Protein AF-A0A3A8R1U9-F1 (afdb_monomer)

Foldseek 3Di:
DDDPNADFDFDKDKDQDQADDPPPDGGPGGDDIDIDGDDGAGFDLVQLVVLLVVLVVCLVPNDKDKGWRHDPPDQKTWMWIWADDPVDPDDPQWIKIWIWIDHPVDTDIDIDGDGNVVSVVVSVVSVVVSVVVPD

Organism: NCBI:txid2316722

Solvent-accessible surface area (backbone atoms only — not comparable to full-atom values): 8101 Å² total; per-residue (Å²): 99,71,60,93,86,40,75,37,55,76,57,68,50,74,49,80,54,77,59,65,60,96,81,78,59,87,59,90,55,69,54,82,69,54,73,51,71,55,75,78,51,67,42,49,67,68,44,54,52,48,48,42,53,49,45,57,46,30,77,79,52,82,58,71,48,74,44,69,39,50,51,92,90,64,78,46,53,34,36,41,34,41,30,81,43,91,93,50,95,43,49,103,69,22,36,31,40,35,41,41,38,38,41,92,86,50,74,48,76,50,76,42,78,38,49,64,65,58,54,49,53,47,35,57,50,48,54,54,51,62,64,63,70,77,117

pLDDT: mean 74.72, std 16.38, range [41.78, 95.56]

Structure (mmCIF, 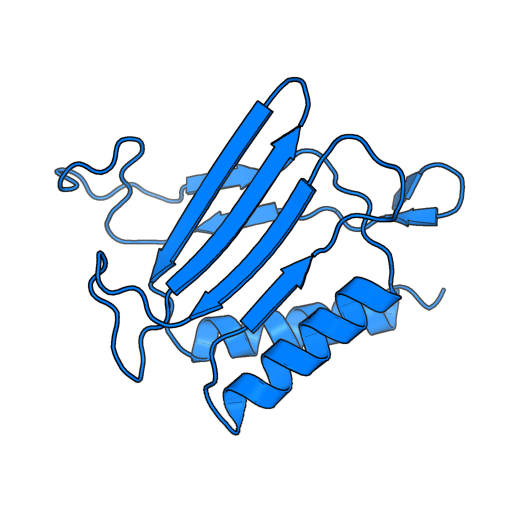N/CA/C/O backbone):
data_AF-A0A3A8R1U9-F1
#
_entry.id   AF-A0A3A8R1U9-F1
#
loop_
_atom_site.group_PDB
_atom_site.id
_atom_site.type_symbol
_atom_site.label_atom_id
_atom_site.label_alt_id
_atom_site.label_comp_id
_atom_site.label_asym_id
_atom_site.label_entity_id
_atom_site.label_seq_id
_atom_site.pdbx_PDB_ins_code
_atom_site.Cartn_x
_atom_site.Cartn_y
_atom_site.Cartn_z
_atom_site.occupancy
_atom_site.B_iso_or_equiv
_atom_site.auth_seq_id
_atom_site.auth_comp_id
_atom_site.auth_asym_id
_atom_site.auth_atom_id
_atom_site.pdbx_PDB_model_num
ATOM 1 N N . MET A 1 1 ? -7.464 9.552 16.060 1.00 46.81 1 MET A N 1
ATOM 2 C CA . MET A 1 1 ? -8.925 9.339 16.204 1.00 46.81 1 MET A CA 1
ATOM 3 C C . MET A 1 1 ? -9.130 7.995 16.899 1.00 46.81 1 MET A C 1
ATOM 5 O O . MET A 1 1 ? -8.266 7.147 16.729 1.00 46.81 1 MET A O 1
ATOM 9 N N . ARG A 1 2 ? -10.178 7.800 17.713 1.00 44.44 2 ARG A N 1
ATOM 10 C CA . ARG A 1 2 ? -10.433 6.517 18.399 1.00 44.44 2 ARG A CA 1
ATOM 11 C C . ARG A 1 2 ? -11.806 5.966 18.012 1.00 44.44 2 ARG A C 1
ATOM 13 O O . ARG A 1 2 ? -12.779 6.717 18.055 1.00 44.44 2 ARG A O 1
ATOM 20 N N . ILE A 1 3 ? -11.888 4.683 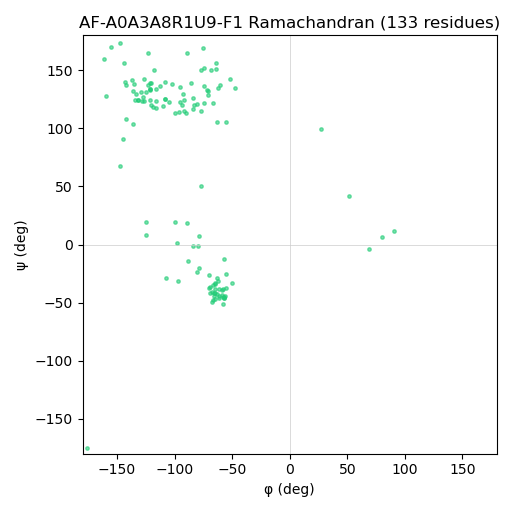17.667 1.00 50.94 3 ILE A N 1
ATOM 21 C CA . ILE A 1 3 ? -13.142 3.928 17.518 1.00 50.94 3 ILE A CA 1
ATOM 22 C C . ILE A 1 3 ? -13.049 2.763 18.498 1.00 50.94 3 ILE A C 1
ATOM 24 O O . ILE A 1 3 ? -12.089 2.010 18.449 1.00 50.94 3 ILE A O 1
ATOM 28 N N . ARG A 1 4 ? -14.028 2.628 19.407 1.00 51.62 4 ARG A N 1
ATOM 29 C CA . ARG A 1 4 ? -14.044 1.563 20.435 1.00 51.62 4 ARG A CA 1
ATOM 30 C C . ARG A 1 4 ? -12.737 1.473 21.245 1.00 51.62 4 ARG A C 1
ATOM 32 O O . ARG A 1 4 ? -12.251 0.389 21.512 1.00 51.62 4 ARG A O 1
ATOM 39 N N . GLU A 1 5 ? -12.186 2.628 21.621 1.00 53.47 5 GLU A N 1
ATOM 40 C CA . GLU A 1 5 ? -10.922 2.764 22.375 1.00 53.47 5 GLU A CA 1
ATOM 41 C C . GLU A 1 5 ? -9.640 2.381 21.614 1.00 53.47 5 GLU A C 1
ATOM 43 O O . GLU A 1 5 ? -8.547 2.660 22.105 1.00 53.47 5 GLU A O 1
ATOM 48 N N . GLU A 1 6 ? -9.740 1.885 20.381 1.00 47.56 6 GLU A N 1
ATOM 49 C CA . GLU A 1 6 ? -8.582 1.563 19.549 1.00 47.56 6 GLU A CA 1
ATOM 50 C C . GLU A 1 6 ? -8.086 2.800 18.779 1.00 47.56 6 GLU A C 1
ATOM 52 O O . GLU A 1 6 ? -8.898 3.598 18.286 1.00 47.56 6 GLU A O 1
ATOM 57 N N . PRO A 1 7 ? -6.761 3.016 18.676 1.00 52.44 7 PRO A N 1
ATOM 58 C CA . PRO A 1 7 ? -6.209 4.070 17.838 1.00 52.44 7 PRO A CA 1
ATOM 59 C C . PRO A 1 7 ? -6.492 3.754 16.365 1.00 52.44 7 PRO A C 1
ATOM 61 O O . PRO A 1 7 ? -6.077 2.723 15.849 1.00 52.44 7 PRO A O 1
ATOM 64 N N . CYS A 1 8 ? -7.189 4.656 15.677 1.00 52.69 8 CYS A N 1
ATOM 65 C CA . CYS A 1 8 ? -7.519 4.496 14.263 1.00 52.69 8 CYS A CA 1
ATOM 66 C C . CYS A 1 8 ? -6.713 5.469 13.405 1.00 52.69 8 CYS A C 1
ATOM 68 O O . CYS A 1 8 ? -6.586 6.656 13.742 1.00 52.69 8 CYS A O 1
ATOM 70 N N . LEU A 1 9 ? -6.249 4.971 12.260 1.00 55.06 9 LEU A N 1
ATOM 71 C CA . LEU A 1 9 ? -5.652 5.761 11.192 1.00 55.06 9 LEU A CA 1
ATOM 72 C C . LEU A 1 9 ? -6.677 5.936 10.067 1.00 55.06 9 LEU A C 1
ATOM 74 O O . LEU A 1 9 ? -7.407 5.012 9.729 1.00 55.06 9 LEU A O 1
ATOM 78 N N . VAL A 1 10 ? -6.759 7.141 9.505 1.00 58.50 10 VAL A N 1
ATOM 79 C CA . VAL A 1 10 ? -7.550 7.389 8.295 1.00 58.50 10 VAL A CA 1
ATOM 80 C C . VAL A 1 10 ? -6.610 7.243 7.112 1.00 58.50 10 VAL A C 1
ATOM 82 O O . VAL A 1 10 ? -5.624 7.974 7.033 1.00 58.50 10 VAL A O 1
ATOM 85 N N . LEU A 1 11 ? -6.912 6.312 6.208 1.00 60.38 11 LEU A N 1
ATOM 86 C CA . LEU A 1 11 ? -6.171 6.171 4.964 1.00 60.38 11 LEU A CA 1
ATOM 87 C C . LEU A 1 11 ? -6.820 7.041 3.888 1.00 60.38 11 LEU A C 1
ATOM 89 O O . LEU A 1 11 ? -7.950 6.804 3.462 1.00 60.38 11 LEU A O 1
ATOM 93 N N . GLU A 1 12 ? -6.094 8.065 3.463 1.00 60.94 12 GLU A N 1
ATOM 94 C CA . GLU A 1 12 ? -6.468 8.897 2.330 1.00 60.94 12 GLU A CA 1
ATOM 95 C C . GLU A 1 12 ? -5.492 8.615 1.193 1.00 60.94 12 GLU A C 1
ATOM 97 O O . GLU A 1 12 ? -4.286 8.809 1.353 1.00 60.94 12 GLU A O 1
ATOM 102 N N . LEU A 1 13 ? -6.006 8.141 0.056 1.00 58.19 13 LEU A N 1
ATOM 103 C CA . LEU A 1 13 ? -5.182 7.896 -1.114 1.00 58.19 13 LEU A CA 1
ATOM 104 C C . LEU A 1 13 ? -5.341 9.064 -2.087 1.00 5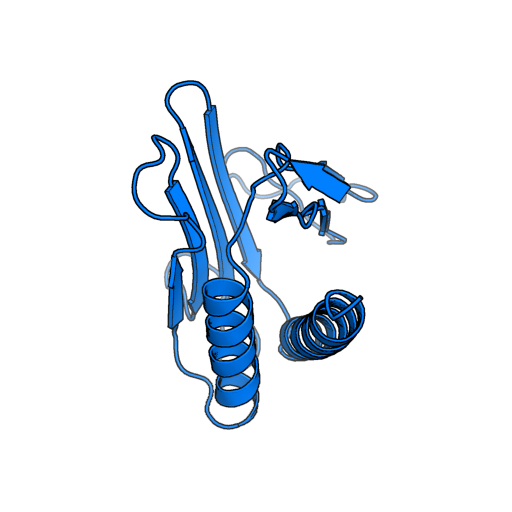8.19 13 LEU A C 1
ATOM 106 O O . LEU A 1 13 ? -6.408 9.294 -2.660 1.00 58.19 13 LEU A O 1
ATOM 110 N N . ARG A 1 14 ? -4.260 9.819 -2.269 1.00 56.62 14 ARG A N 1
ATOM 111 C CA . ARG A 1 14 ? -4.189 10.894 -3.259 1.00 56.62 14 ARG A CA 1
ATOM 112 C C . ARG A 1 14 ? -3.278 10.437 -4.379 1.00 56.62 14 ARG A C 1
ATOM 114 O O . ARG A 1 14 ? -2.144 10.051 -4.114 1.00 56.62 14 ARG A O 1
ATOM 121 N N . SER A 1 15 ? -3.778 10.470 -5.607 1.00 52.16 15 SER A N 1
ATOM 122 C CA . SER A 1 15 ? -2.963 10.185 -6.778 1.00 52.16 15 SER A CA 1
ATOM 123 C C . SER A 1 15 ? -2.801 11.439 -7.617 1.00 52.16 15 SER A C 1
ATOM 125 O O . SER A 1 15 ? -3.757 12.181 -7.850 1.00 52.16 15 SER A O 1
ATOM 127 N N . LYS A 1 16 ? -1.569 11.648 -8.074 1.00 51.47 16 LYS A N 1
ATOM 128 C CA . LYS A 1 16 ? -1.217 12.635 -9.083 1.00 51.47 16 LYS A CA 1
ATOM 129 C C . LYS A 1 16 ? -0.599 11.875 -10.244 1.00 51.47 16 LYS A C 1
ATOM 131 O O . LYS A 1 16 ? 0.401 11.185 -10.059 1.00 51.47 16 LYS A O 1
ATOM 136 N N . GLY A 1 17 ? -1.201 11.976 -11.418 1.00 50.50 17 GLY A N 1
ATOM 137 C CA . GLY A 1 17 ? -0.722 11.264 -12.591 1.00 50.50 17 GLY A CA 1
ATOM 138 C C . GLY A 1 17 ? -1.268 11.860 -13.871 1.00 50.50 17 GLY A C 1
ATOM 139 O O . GLY A 1 17 ? -2.294 12.532 -13.873 1.00 50.50 17 GLY A O 1
ATOM 140 N N . ASP A 1 18 ? -0.577 11.571 -14.965 1.00 47.06 18 ASP A N 1
ATOM 141 C CA . ASP A 1 18 ? -0.882 12.137 -16.281 1.00 47.06 18 ASP A CA 1
ATOM 142 C C . ASP A 1 18 ? -2.065 11.420 -16.964 1.00 47.06 18 ASP A C 1
ATOM 144 O O . ASP A 1 18 ? -2.441 11.742 -18.086 1.00 47.06 18 ASP A O 1
ATOM 148 N N . ALA A 1 19 ? -2.619 10.396 -16.309 1.00 52.28 19 ALA A N 1
ATOM 149 C CA . ALA A 1 19 ? -3.616 9.492 -16.855 1.00 52.28 19 ALA A CA 1
ATOM 150 C C . ALA A 1 19 ? -4.384 8.783 -15.728 1.00 52.28 19 ALA A C 1
ATOM 152 O O . ALA A 1 19 ? -3.780 8.140 -14.868 1.00 52.28 19 ALA A O 1
ATOM 153 N N . PHE A 1 20 ? -5.716 8.842 -15.770 1.00 55.78 20 PHE A N 1
ATOM 154 C CA . PHE A 1 20 ? -6.608 8.097 -14.880 1.00 55.78 20 PHE A CA 1
ATOM 155 C C . PHE A 1 20 ? -7.658 7.369 -15.720 1.00 55.78 20 PHE A C 1
ATOM 157 O O . PHE A 1 20 ? -8.271 7.972 -16.598 1.00 55.78 20 PHE A O 1
ATOM 164 N N . ASN A 1 21 ? -7.875 6.078 -15.465 1.00 56.84 21 ASN A N 1
ATOM 165 C CA . ASN A 1 21 ? -8.949 5.334 -16.110 1.00 56.84 21 ASN A CA 1
ATOM 166 C C . ASN A 1 21 ? -9.747 4.539 -15.077 1.00 56.84 21 ASN A C 1
ATOM 168 O O . ASN A 1 21 ? -9.188 3.741 -14.328 1.00 56.84 21 ASN A O 1
ATOM 172 N N . ARG A 1 22 ? -11.061 4.767 -15.052 1.00 57.06 22 ARG A N 1
ATOM 173 C CA . ARG A 1 22 ? -11.991 4.119 -14.123 1.00 57.06 22 ARG A CA 1
ATOM 174 C C . ARG A 1 22 ? -12.400 2.705 -14.561 1.00 57.06 22 ARG A C 1
ATOM 176 O O . ARG A 1 22 ? -12.747 1.900 -13.704 1.00 57.06 22 ARG A O 1
ATOM 183 N N . ASP A 1 23 ? -12.308 2.411 -15.860 1.00 59.22 23 ASP A N 1
ATOM 184 C CA . ASP A 1 23 ? -12.890 1.231 -16.514 1.00 59.22 23 ASP A CA 1
ATOM 185 C C . ASP A 1 23 ? -11.855 0.387 -17.304 1.00 59.22 23 ASP A C 1
ATOM 187 O O . ASP A 1 23 ? -12.223 -0.540 -18.023 1.00 59.22 23 ASP A O 1
ATOM 191 N N . GLY A 1 24 ? -10.553 0.686 -17.192 1.00 48.88 24 GLY A N 1
ATOM 192 C CA . GLY A 1 24 ? -9.462 -0.069 -17.832 1.00 48.88 24 GLY A CA 1
ATOM 193 C C . GLY A 1 24 ? -9.211 0.227 -19.321 1.00 48.88 24 GLY A C 1
ATOM 194 O O . GLY A 1 24 ? -8.391 -0.444 -19.947 1.00 48.88 24 GLY A O 1
ATOM 195 N N . SER A 1 25 ? -9.883 1.217 -19.911 1.00 46.41 25 SER A N 1
ATOM 196 C CA . SER A 1 25 ? -9.619 1.684 -21.282 1.00 46.41 25 SER A CA 1
ATOM 197 C C . SER A 1 25 ? -8.328 2.536 -21.378 1.00 46.41 25 SER A C 1
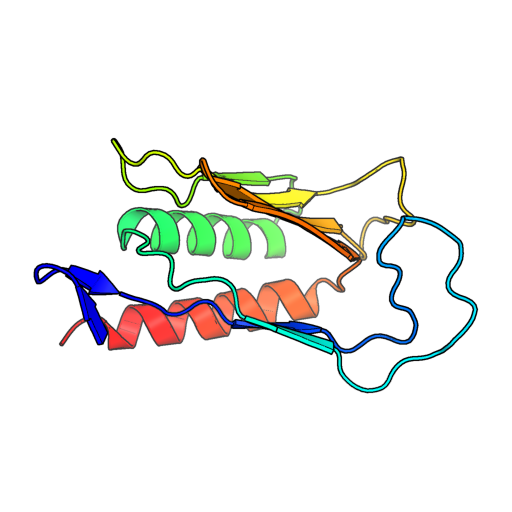ATOM 199 O O . SER A 1 25 ? -7.728 2.907 -20.365 1.00 46.41 25 SER A O 1
ATOM 201 N N . PRO A 1 26 ? -7.825 2.856 -22.584 1.00 49.66 26 PRO A N 1
ATOM 202 C CA . PRO A 1 26 ? -6.768 3.853 -22.731 1.00 49.66 26 PRO A CA 1
ATOM 203 C C . PRO A 1 26 ? -7.272 5.226 -22.243 1.00 49.66 26 PRO A C 1
ATOM 205 O O . PRO A 1 26 ? -8.404 5.588 -22.556 1.00 49.66 26 PRO A O 1
ATOM 208 N N . PRO A 1 27 ? -6.489 5.974 -21.451 1.00 53.34 27 PRO A N 1
ATOM 209 C CA . PRO A 1 27 ? -6.879 7.302 -20.992 1.00 53.34 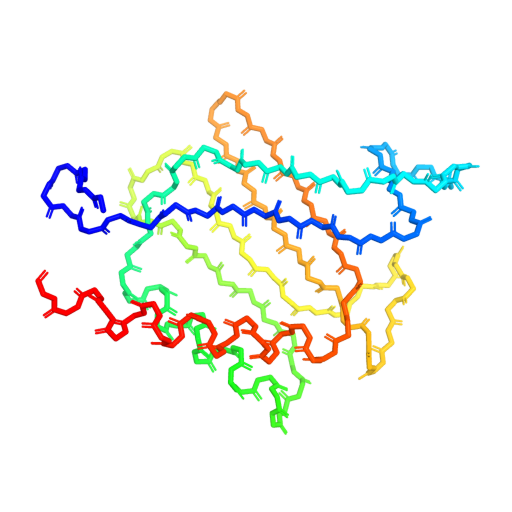27 PRO A CA 1
ATOM 210 C C . PRO A 1 27 ? -6.755 8.308 -22.146 1.00 53.34 27 PRO A C 1
ATOM 212 O O . PRO A 1 27 ? -5.671 8.468 -22.704 1.00 53.34 27 PRO A O 1
ATOM 215 N N . ASP A 1 28 ? -7.860 8.976 -22.487 1.00 51.16 28 ASP A N 1
ATOM 216 C CA . ASP A 1 28 ? -7.909 10.014 -23.532 1.00 51.16 28 ASP A CA 1
ATOM 217 C C . ASP A 1 28 ? -7.591 11.425 -22.993 1.00 51.16 28 ASP A C 1
ATOM 219 O O . ASP A 1 28 ? -7.314 12.332 -23.777 1.00 51.16 28 ASP A O 1
ATOM 223 N N . GLU A 1 29 ? -7.604 11.632 -21.668 1.00 47.16 29 GLU A N 1
ATOM 224 C CA . GLU A 1 29 ? -7.480 12.964 -21.064 1.00 47.16 29 GLU A CA 1
ATOM 225 C C . GLU A 1 29 ? -6.634 12.957 -19.779 1.00 47.16 29 GLU A C 1
ATOM 227 O O . GLU A 1 29 ? -6.748 12.071 -18.927 1.00 47.16 29 GLU A O 1
ATOM 232 N N . VAL A 1 30 ? -5.769 13.968 -19.654 1.00 50.69 30 VAL A N 1
ATOM 233 C CA . VAL A 1 30 ? -4.959 14.239 -18.459 1.00 50.69 30 VAL A CA 1
ATOM 234 C C . VAL A 1 30 ? -5.874 14.894 -17.423 1.00 50.69 30 VAL A C 1
ATOM 236 O O . VAL A 1 30 ? -6.362 15.998 -17.655 1.00 50.69 30 VAL A O 1
ATOM 239 N N . MET A 1 31 ? -6.127 14.235 -16.292 1.00 51.50 31 MET A N 1
ATOM 240 C CA . MET A 1 31 ? -6.945 14.804 -15.213 1.00 51.50 31 MET A CA 1
ATOM 241 C C . MET A 1 31 ? -6.081 15.481 -14.141 1.00 51.50 31 MET A C 1
ATOM 243 O O . MET A 1 31 ? -5.091 14.910 -13.690 1.00 51.50 31 MET A O 1
ATOM 247 N N . GLU A 1 32 ? -6.490 16.676 -13.695 1.00 48.78 32 GLU A N 1
ATOM 248 C CA . GLU A 1 32 ? -5.946 17.317 -12.491 1.00 48.78 32 GLU A CA 1
ATOM 249 C C . GLU A 1 32 ? -6.425 16.568 -11.232 1.00 48.78 32 GLU A C 1
ATOM 251 O O . GLU A 1 32 ? -7.615 16.299 -11.082 1.00 48.78 32 GLU A O 1
ATOM 256 N N . ASP A 1 33 ? -5.467 16.211 -10.370 1.00 53.06 33 ASP A N 1
ATOM 257 C CA . ASP A 1 33 ? -5.568 15.660 -9.009 1.00 53.06 33 ASP A CA 1
ATOM 258 C C . ASP A 1 33 ? -6.841 14.848 -8.667 1.00 53.06 33 ASP A C 1
ATOM 260 O O . ASP A 1 33 ? -7.872 15.388 -8.263 1.00 53.06 33 ASP A O 1
ATOM 264 N N . TYR A 1 34 ? -6.743 13.510 -8.706 1.00 54.22 34 TYR A N 1
ATOM 265 C CA . TYR A 1 34 ? -7.801 12.626 -8.204 1.00 54.22 34 TYR A CA 1
ATOM 266 C C . TYR A 1 34 ? -7.498 12.177 -6.767 1.00 54.22 34 TYR A C 1
ATOM 268 O O . TYR A 1 34 ? -6.546 11.436 -6.499 1.00 54.22 34 TYR A O 1
ATOM 276 N N . ALA A 1 35 ? -8.340 12.607 -5.827 1.00 56.88 35 ALA A N 1
ATOM 277 C CA . ALA A 1 35 ? -8.307 12.150 -4.442 1.00 56.88 35 ALA A CA 1
ATOM 278 C C . ALA A 1 35 ? -9.465 11.182 -4.191 1.00 56.88 35 ALA A C 1
ATOM 280 O O . ALA A 1 35 ? -10.633 11.535 -4.360 1.00 56.88 35 ALA A O 1
ATOM 281 N N . PHE A 1 36 ? -9.143 9.968 -3.750 1.00 57.88 36 PHE A N 1
ATOM 282 C CA . PHE A 1 36 ? -10.139 9.034 -3.252 1.00 57.88 36 PHE A CA 1
ATOM 283 C C . PHE A 1 36 ? -9.870 8.750 -1.781 1.00 57.88 36 PHE A C 1
ATOM 285 O O . PHE A 1 36 ? -8.836 8.209 -1.384 1.00 57.88 36 PHE A O 1
ATOM 292 N N . GLN A 1 37 ? -10.839 9.122 -0.957 1.00 57.06 37 GLN A N 1
ATOM 293 C CA . GLN A 1 37 ? -10.814 8.811 0.455 1.00 57.06 37 GLN A CA 1
ATOM 294 C C . GLN A 1 37 ? -11.538 7.485 0.666 1.00 57.06 37 GLN A C 1
ATOM 296 O O . GLN A 1 37 ? -12.744 7.381 0.431 1.00 57.06 37 GLN A O 1
ATOM 301 N N . LEU A 1 38 ? -10.804 6.467 1.116 1.00 56.91 38 LEU A N 1
ATOM 302 C CA . LEU A 1 38 ? -11.442 5.251 1.598 1.00 56.91 38 LEU A CA 1
ATOM 303 C C . LEU A 1 38 ? -12.276 5.566 2.843 1.00 56.91 38 LEU A C 1
ATOM 305 O O . LEU A 1 38 ? -11.957 6.469 3.623 1.00 56.91 38 LEU A O 1
ATOM 309 N N . PHE A 1 39 ? -13.344 4.791 3.047 1.00 57.00 39 PHE A N 1
ATOM 310 C CA . PHE A 1 39 ? -14.021 4.757 4.343 1.00 57.00 39 PHE A CA 1
ATOM 311 C C . PHE A 1 39 ? -12.977 4.494 5.430 1.00 57.00 39 PHE A C 1
ATOM 313 O O . PHE A 1 39 ? -12.039 3.741 5.199 1.00 57.00 39 PHE A O 1
ATOM 320 N N . GLN A 1 40 ? -13.115 5.129 6.596 1.00 61.41 40 GLN A N 1
ATOM 321 C CA . GLN A 1 40 ? -12.154 4.979 7.690 1.00 61.41 40 GLN A CA 1
ATOM 322 C C . GLN A 1 40 ? -11.997 3.493 8.046 1.00 61.41 40 GLN A C 1
ATOM 324 O O . GLN A 1 40 ? -12.902 2.901 8.636 1.00 61.41 40 GLN A O 1
ATOM 329 N N . VAL A 1 41 ? -10.869 2.897 7.652 1.00 65.25 41 VAL A N 1
ATOM 330 C CA . VAL A 1 41 ? -10.537 1.506 7.963 1.00 65.25 41 VAL A CA 1
ATOM 331 C C . VAL A 1 41 ? -9.741 1.500 9.258 1.00 65.25 41 VAL A C 1
ATOM 333 O O . VAL A 1 41 ? -8.733 2.193 9.380 1.00 65.25 41 VAL A O 1
ATOM 336 N N . VAL A 1 42 ? -10.211 0.739 10.242 1.00 69.94 42 VAL A N 1
ATOM 337 C CA . VAL A 1 42 ? -9.434 0.479 11.454 1.00 69.94 42 VAL A CA 1
ATOM 338 C C . VAL A 1 42 ? -8.442 -0.622 11.119 1.00 69.94 42 VAL A C 1
ATOM 340 O O . VAL A 1 42 ? -8.850 -1.705 10.715 1.00 69.94 42 VAL A O 1
ATOM 343 N N . VAL A 1 43 ? -7.156 -0.326 11.267 1.00 76.25 43 VAL A N 1
ATOM 344 C CA . VAL A 1 43 ? -6.059 -1.265 11.026 1.00 76.25 43 VAL A CA 1
ATOM 345 C C . VAL A 1 43 ? -5.272 -1.393 12.320 1.00 76.25 43 VAL A C 1
ATOM 347 O O . VAL A 1 43 ? -4.979 -0.380 12.964 1.00 76.25 43 VAL A O 1
ATOM 350 N N . SER A 1 44 ? -4.949 -2.623 12.719 1.00 79.12 44 SER A N 1
ATOM 351 C CA . SER A 1 44 ? -4.158 -2.837 13.928 1.00 79.12 44 SER A CA 1
ATOM 352 C C . SER A 1 44 ? -2.727 -2.340 13.727 1.00 79.12 44 SER A C 1
ATOM 354 O O . SER A 1 44 ? -2.179 -2.353 12.622 1.00 79.12 44 SER A O 1
ATOM 356 N N . ARG A 1 45 ? -2.098 -1.904 14.821 1.00 83.25 45 ARG A N 1
ATOM 357 C CA . ARG A 1 45 ? -0.706 -1.450 14.793 1.00 83.25 45 ARG A CA 1
ATOM 358 C C . ARG A 1 45 ? 0.228 -2.523 14.232 1.00 83.25 45 ARG A C 1
ATOM 360 O O . ARG A 1 45 ? 1.041 -2.200 13.376 1.00 83.25 45 ARG A O 1
ATOM 367 N N . ASP A 1 46 ? 0.056 -3.772 14.655 1.00 85.12 46 ASP A N 1
ATOM 368 C CA . ASP A 1 46 ? 0.904 -4.891 14.232 1.00 85.12 46 ASP A CA 1
ATOM 369 C C . ASP A 1 46 ? 0.903 -5.069 12.707 1.00 85.12 46 ASP A C 1
ATOM 371 O O . ASP A 1 46 ? 1.954 -5.299 12.114 1.00 85.12 46 ASP A O 1
ATOM 375 N N . ARG A 1 47 ? -0.251 -4.876 12.049 1.00 86.94 47 ARG A N 1
ATOM 376 C CA . ARG A 1 47 ? -0.353 -4.917 10.580 1.00 86.94 47 ARG A CA 1
ATOM 377 C C . ARG A 1 47 ? 0.341 -3.739 9.907 1.00 86.94 47 ARG A C 1
ATOM 379 O O . ARG A 1 47 ? 0.952 -3.900 8.854 1.00 86.94 47 ARG A O 1
ATOM 386 N N . MET A 1 48 ? 0.284 -2.555 10.513 1.00 88.69 48 MET A N 1
ATOM 387 C CA . MET A 1 48 ? 1.013 -1.391 10.006 1.00 88.69 48 MET A CA 1
ATOM 388 C C . MET A 1 48 ? 2.532 -1.543 10.189 1.00 88.69 48 MET A C 1
ATOM 390 O O . MET A 1 48 ? 3.288 -1.142 9.306 1.00 88.69 48 MET A O 1
ATOM 394 N N . ASP A 1 49 ? 2.982 -2.137 11.298 1.00 90.31 49 ASP A N 1
ATOM 395 C CA . ASP A 1 49 ? 4.392 -2.471 11.539 1.00 90.31 49 ASP A CA 1
ATOM 396 C C . ASP A 1 49 ? 4.878 -3.548 10.545 1.00 90.31 49 ASP A C 1
ATOM 398 O O . ASP A 1 49 ? 5.962 -3.420 9.967 1.00 90.31 49 ASP A O 1
ATOM 402 N N . GLU A 1 50 ? 4.057 -4.568 10.267 1.00 92.00 50 GLU A N 1
ATOM 403 C CA . GLU A 1 50 ? 4.306 -5.579 9.229 1.00 92.00 50 GLU A CA 1
ATOM 404 C C . GLU A 1 50 ? 4.469 -4.930 7.847 1.00 92.00 50 GLU A C 1
ATOM 406 O O . GLU A 1 50 ? 5.486 -5.137 7.174 1.00 92.00 50 GLU A O 1
ATOM 411 N N . LEU A 1 51 ? 3.521 -4.076 7.453 1.00 92.69 51 LEU A N 1
ATOM 412 C CA . LEU A 1 51 ? 3.570 -3.323 6.202 1.00 92.69 51 LEU A CA 1
ATOM 413 C C . LEU A 1 51 ? 4.830 -2.456 6.094 1.00 92.69 51 LEU A C 1
ATOM 415 O O . LEU A 1 51 ? 5.504 -2.479 5.062 1.00 92.69 51 LEU A O 1
ATOM 419 N N . LEU A 1 52 ? 5.187 -1.727 7.155 1.00 94.00 52 LEU A N 1
ATOM 420 C CA . LEU A 1 52 ? 6.419 -0.940 7.190 1.00 94.00 52 LEU A CA 1
ATOM 421 C C . LEU A 1 52 ? 7.651 -1.834 6.986 1.00 94.00 52 LEU A C 1
ATOM 423 O O . LEU A 1 52 ? 8.541 -1.495 6.204 1.00 94.00 52 LEU A O 1
ATOM 427 N N . GLY A 1 53 ? 7.692 -2.995 7.640 1.00 95.19 53 GLY A N 1
ATOM 428 C CA . GLY A 1 53 ? 8.767 -3.971 7.480 1.00 95.19 53 GLY A CA 1
ATOM 429 C C . GLY A 1 53 ? 8.884 -4.510 6.051 1.00 95.19 53 GLY A C 1
ATOM 430 O O . GLY A 1 53 ? 9.996 -4.704 5.555 1.00 95.19 53 GLY A O 1
ATOM 431 N N . HIS A 1 54 ? 7.763 -4.736 5.365 1.00 95.56 54 HIS A N 1
ATOM 432 C CA . HIS A 1 54 ? 7.749 -5.107 3.948 1.00 95.56 54 HIS A CA 1
ATOM 433 C C . HIS A 1 54 ? 8.258 -3.975 3.053 1.00 95.56 54 HIS A C 1
ATOM 435 O O . HIS A 1 54 ? 9.170 -4.199 2.258 1.00 95.56 54 HIS A O 1
ATOM 441 N N . LEU A 1 55 ? 7.764 -2.750 3.249 1.00 94.06 55 LEU A N 1
ATOM 442 C CA . LEU A 1 55 ? 8.211 -1.580 2.494 1.00 94.06 55 LEU A CA 1
ATOM 443 C C . LEU A 1 55 ? 9.717 -1.346 2.646 1.00 94.06 55 LEU A C 1
ATOM 445 O O . LEU A 1 55 ? 10.403 -1.133 1.652 1.00 94.06 55 LEU A O 1
ATOM 449 N N . ARG A 1 56 ? 10.261 -1.436 3.867 1.00 95.12 56 ARG A N 1
ATOM 450 C CA . ARG A 1 56 ? 11.702 -1.266 4.122 1.00 95.12 56 ARG A CA 1
ATOM 451 C C . ARG A 1 56 ? 12.545 -2.363 3.477 1.00 95.12 56 ARG A C 1
ATOM 453 O O . ARG A 1 56 ? 13.583 -2.055 2.896 1.00 95.12 56 ARG A O 1
ATOM 460 N N . ARG A 1 57 ? 12.101 -3.623 3.539 1.00 94.19 57 ARG A N 1
ATOM 461 C CA . ARG A 1 57 ? 12.796 -4.736 2.871 1.00 94.19 57 ARG A CA 1
ATOM 462 C C . ARG A 1 57 ? 12.812 -4.555 1.359 1.00 94.19 57 ARG A C 1
ATOM 464 O O . ARG A 1 57 ? 13.878 -4.699 0.763 1.00 94.19 57 ARG A O 1
ATOM 471 N N . TRP A 1 58 ? 11.686 -4.140 0.780 1.00 93.12 58 TRP A N 1
ATOM 472 C CA . TRP A 1 58 ? 11.549 -3.909 -0.656 1.00 93.12 58 TRP A CA 1
ATOM 473 C C . TRP A 1 58 ? 12.594 -2.921 -1.196 1.00 93.12 58 TRP A C 1
ATOM 475 O O . TRP A 1 58 ? 13.158 -3.138 -2.262 1.00 93.12 58 TRP A O 1
ATOM 485 N N . GLN A 1 59 ? 12.932 -1.876 -0.432 1.00 89.94 59 GLN A N 1
ATOM 486 C CA . GLN A 1 59 ? 13.953 -0.890 -0.827 1.00 89.94 59 GLN A CA 1
ATOM 487 C C . GLN A 1 59 ? 15.359 -1.490 -0.966 1.00 89.94 59 GLN A C 1
ATOM 489 O O . GLN A 1 59 ? 16.181 -0.987 -1.729 1.00 89.94 59 GLN A O 1
ATOM 494 N N . THR A 1 60 ? 15.655 -2.553 -0.217 1.00 92.00 60 THR A N 1
ATOM 495 C CA . THR A 1 60 ? 16.962 -3.231 -0.250 1.00 92.00 60 THR A CA 1
ATOM 496 C C . THR A 1 60 ? 16.986 -4.455 -1.157 1.00 92.00 60 THR A C 1
ATOM 498 O O . THR A 1 60 ? 18.021 -4.777 -1.736 1.00 92.00 60 THR A O 1
ATOM 501 N N . ALA A 1 61 ? 15.849 -5.133 -1.268 1.00 91.00 61 ALA A N 1
ATOM 502 C CA . ALA A 1 61 ? 15.648 -6.349 -2.031 1.00 91.00 61 ALA A CA 1
ATOM 503 C C . ALA A 1 61 ? 14.222 -6.290 -2.599 1.00 91.00 61 ALA A C 1
ATOM 505 O O . ALA A 1 61 ? 13.280 -6.672 -1.902 1.00 91.00 61 ALA A O 1
ATOM 506 N N . PRO A 1 62 ? 14.050 -5.739 -3.815 1.00 88.31 62 PRO A N 1
ATOM 507 C CA . PRO A 1 62 ? 12.736 -5.605 -4.429 1.00 88.31 62 PRO A CA 1
ATOM 508 C C . PRO A 1 62 ? 12.115 -6.983 -4.671 1.00 88.31 62 PRO A C 1
ATOM 510 O O . PRO A 1 62 ? 12.530 -7.712 -5.571 1.00 88.31 62 PRO A O 1
ATOM 513 N N . GLU A 1 63 ? 11.133 -7.331 -3.846 1.00 90.06 63 GLU A N 1
ATOM 514 C CA . GLU A 1 63 ? 10.390 -8.588 -3.901 1.00 90.06 63 GLU A CA 1
ATOM 515 C C . GLU A 1 63 ? 8.903 -8.306 -3.741 1.00 90.06 63 GLU A C 1
ATOM 517 O O . GLU A 1 63 ? 8.501 -7.495 -2.905 1.00 90.06 63 GLU A O 1
ATOM 522 N N . ASP A 1 64 ? 8.087 -8.987 -4.535 1.00 93.06 64 ASP A N 1
ATOM 523 C CA . ASP A 1 64 ? 6.641 -8.832 -4.486 1.00 93.06 64 ASP A CA 1
ATOM 524 C C . ASP A 1 64 ? 6.105 -9.214 -3.097 1.00 93.06 64 ASP A C 1
ATOM 526 O O . ASP A 1 64 ? 6.514 -10.215 -2.501 1.00 93.06 64 ASP A O 1
ATOM 530 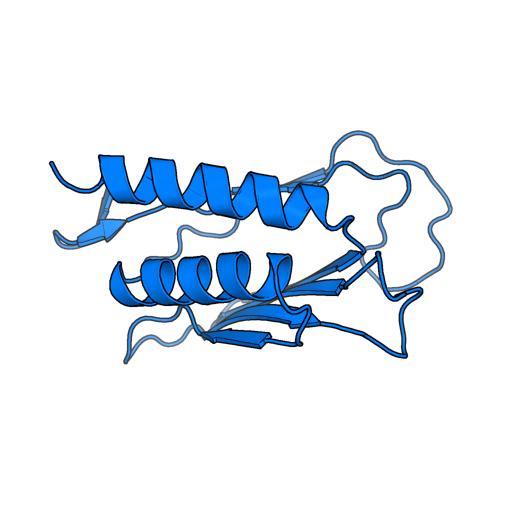N N . PHE A 1 65 ? 5.177 -8.418 -2.567 1.00 94.44 65 PHE A N 1
ATOM 531 C CA . PHE A 1 65 ? 4.546 -8.686 -1.280 1.00 94.44 65 PHE A CA 1
ATOM 532 C C . PHE A 1 65 ? 3.070 -8.293 -1.260 1.00 94.44 65 PHE A C 1
ATOM 534 O O . PHE A 1 65 ? 2.624 -7.414 -1.997 1.00 94.44 65 PHE A O 1
ATOM 541 N N . SER A 1 66 ? 2.332 -8.930 -0.353 1.00 94.25 66 SER A N 1
ATOM 542 C CA . SER A 1 66 ? 0.925 -8.667 -0.060 1.00 94.25 66 SER A CA 1
ATOM 543 C C . SER A 1 66 ? 0.743 -8.648 1.456 1.00 94.25 66 SER A C 1
ATOM 545 O O . SER A 1 66 ? 1.267 -9.525 2.145 1.00 94.25 66 SER A O 1
ATOM 547 N N . VAL A 1 67 ? 0.057 -7.631 1.978 1.00 91.69 67 VAL A N 1
ATOM 548 C CA . VAL A 1 67 ? -0.251 -7.487 3.406 1.00 91.69 67 VAL A CA 1
ATOM 549 C C . VAL A 1 67 ? -1.749 -7.294 3.567 1.00 91.69 67 VAL A C 1
ATOM 551 O O . VAL A 1 67 ? -2.330 -6.357 3.015 1.00 91.69 67 VAL A O 1
ATOM 554 N N . ASP A 1 68 ? -2.364 -8.174 4.352 1.00 88.88 68 ASP A N 1
ATOM 555 C CA . ASP A 1 68 ? -3.737 -8.005 4.808 1.00 88.88 68 ASP A CA 1
ATOM 556 C C . ASP A 1 68 ? -3.761 -7.090 6.036 1.00 88.88 68 ASP A C 1
ATOM 558 O O . ASP A 1 68 ? -3.133 -7.362 7.061 1.00 88.88 68 ASP A O 1
ATOM 562 N N . LEU A 1 69 ? -4.464 -5.974 5.905 1.00 83.31 69 LEU A N 1
ATOM 563 C CA . LEU A 1 69 ? -4.616 -4.943 6.919 1.00 83.31 69 LEU A CA 1
ATOM 564 C C . LEU A 1 69 ? -5.932 -5.081 7.696 1.00 83.31 69 LEU A C 1
ATOM 566 O O . LEU A 1 69 ? -6.211 -4.252 8.565 1.00 83.31 69 LEU A O 1
ATOM 570 N N . GLU A 1 70 ? -6.755 -6.092 7.412 1.00 78.12 70 GLU A N 1
ATOM 571 C CA . GLU A 1 70 ? -7.976 -6.327 8.176 1.00 78.12 70 GLU A CA 1
ATOM 572 C C . GLU A 1 70 ? -7.656 -6.845 9.600 1.00 78.12 70 GLU A C 1
ATOM 574 O O . GLU A 1 70 ? -6.865 -7.779 9.780 1.00 78.12 70 GLU A O 1
ATOM 579 N N . PRO A 1 71 ? -8.272 -6.272 10.652 1.00 64.50 71 PRO A N 1
ATOM 580 C CA . PRO A 1 71 ? -8.298 -6.901 11.967 1.00 64.50 71 PRO A CA 1
ATOM 581 C C . PRO A 1 71 ? -9.232 -8.122 11.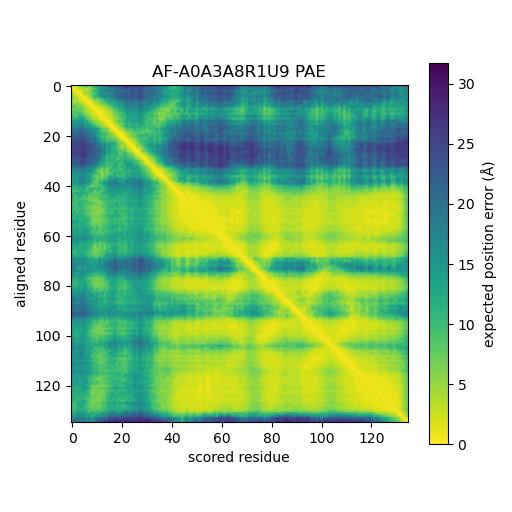955 1.00 64.50 71 PRO A C 1
ATOM 583 O O . PRO A 1 71 ? -10.368 -8.043 11.485 1.00 64.50 71 PRO A O 1
ATOM 586 N N . GLU A 1 72 ? -8.774 -9.250 12.508 1.00 64.31 72 GLU A N 1
ATOM 587 C CA . GLU A 1 72 ? -9.519 -10.517 12.504 1.00 64.31 72 GLU A CA 1
ATOM 588 C C . GLU A 1 72 ? -10.995 -10.352 12.935 1.00 64.31 72 GLU A C 1
ATOM 590 O O . GLU A 1 72 ? -11.317 -9.695 13.929 1.00 64.31 72 GLU A O 1
ATOM 595 N N . GLY A 1 73 ? -11.914 -10.975 12.186 1.00 63.38 73 GLY A N 1
ATOM 596 C CA . GLY A 1 73 ? -13.343 -11.032 12.523 1.00 63.38 73 GLY A CA 1
ATOM 597 C C . GLY A 1 73 ? -14.212 -9.900 11.965 1.00 63.38 73 GLY A C 1
ATOM 598 O O . GLY A 1 73 ? -15.368 -9.767 12.378 1.00 63.38 73 GLY A O 1
ATOM 599 N N . HIS A 1 74 ? -13.694 -9.087 11.044 1.00 66.50 74 HIS A N 1
ATOM 600 C CA . HIS A 1 74 ? -14.495 -8.118 10.299 1.00 66.50 74 HIS A CA 1
ATOM 601 C C . HIS A 1 74 ? -15.063 -8.748 9.009 1.00 66.50 74 HIS A C 1
ATOM 603 O O . HIS A 1 74 ? -14.743 -9.871 8.629 1.00 66.50 74 HIS A O 1
ATOM 609 N N . ALA A 1 75 ? -16.052 -8.078 8.410 1.00 68.06 75 ALA A N 1
ATOM 610 C CA . ALA A 1 75 ? -16.702 -8.524 7.173 1.00 68.06 75 ALA A CA 1
ATOM 611 C C . ALA A 1 75 ? -16.153 -7.779 5.944 1.00 68.06 75 ALA A C 1
ATOM 613 O O . ALA A 1 75 ? -16.862 -7.651 4.938 1.00 68.06 75 ALA A O 1
ATOM 614 N N . ALA A 1 76 ? -14.963 -7.181 6.061 1.00 71.50 76 ALA A N 1
ATOM 615 C CA . ALA A 1 76 ? -14.427 -6.284 5.055 1.00 71.50 76 ALA A CA 1
ATOM 616 C C . ALA A 1 76 ? -12.918 -6.472 4.886 1.00 71.50 76 ALA A C 1
ATOM 618 O O . ALA A 1 76 ? -12.140 -5.997 5.702 1.00 71.50 76 ALA A O 1
ATOM 619 N N . THR A 1 77 ? -12.514 -7.066 3.769 1.00 79.62 77 THR A N 1
ATOM 620 C CA . THR A 1 77 ? -11.108 -7.309 3.453 1.00 79.62 77 THR A CA 1
ATOM 621 C C . THR A 1 77 ? -10.420 -6.013 3.039 1.00 79.62 77 THR A C 1
ATOM 623 O O . THR A 1 77 ? -10.960 -5.263 2.213 1.00 79.62 77 THR A O 1
ATOM 626 N N . PHE A 1 78 ? -9.211 -5.773 3.542 1.00 86.12 78 PHE A N 1
ATOM 627 C CA . PHE A 1 78 ? -8.385 -4.644 3.125 1.00 86.12 78 PHE A CA 1
ATOM 628 C C . PHE A 1 78 ? -6.941 -5.093 2.911 1.00 86.12 78 PHE A C 1
ATOM 630 O O . PHE A 1 78 ? -6.205 -5.291 3.865 1.00 86.12 78 PHE A O 1
ATOM 637 N N . THR A 1 79 ? -6.529 -5.242 1.656 1.00 90.06 79 THR A N 1
ATOM 638 C CA . THR A 1 79 ? -5.226 -5.807 1.289 1.00 90.06 79 THR A CA 1
ATOM 639 C C . THR A 1 79 ? -4.421 -4.804 0.477 1.00 90.06 79 THR A C 1
ATOM 641 O O . THR A 1 79 ? -4.958 -4.126 -0.403 1.00 90.06 79 THR A O 1
ATOM 644 N N . MET A 1 80 ? -3.125 -4.721 0.760 1.00 91.06 80 MET A N 1
ATOM 645 C CA . MET A 1 80 ? -2.172 -3.922 -0.005 1.00 91.06 80 MET A CA 1
ATOM 646 C C . MET A 1 80 ? -1.135 -4.825 -0.650 1.00 91.06 80 MET A C 1
ATOM 648 O O . MET A 1 80 ? -0.553 -5.671 0.023 1.00 91.06 80 MET A O 1
ATOM 652 N N . GLU A 1 81 ? -0.861 -4.600 -1.928 1.00 94.44 81 GLU A N 1
ATOM 653 C CA . GLU A 1 81 ? 0.124 -5.354 -2.696 1.00 94.44 81 GLU A CA 1
ATOM 654 C C . GLU A 1 81 ? 1.122 -4.417 -3.358 1.00 94.44 81 GLU A C 1
ATOM 656 O O . GLU A 1 81 ? 0.763 -3.348 -3.854 1.00 94.44 81 GLU A O 1
ATOM 661 N N . VAL A 1 82 ? 2.379 -4.838 -3.398 1.00 93.25 82 VAL A N 1
ATOM 662 C CA . VAL A 1 82 ? 3.406 -4.235 -4.242 1.00 93.25 82 VAL A CA 1
ATOM 663 C C . VAL A 1 82 ? 4.050 -5.360 -5.020 1.00 93.25 82 VAL A C 1
ATOM 665 O O . VAL A 1 82 ? 4.568 -6.298 -4.422 1.00 93.25 82 VAL A O 1
ATOM 668 N N . GLY A 1 83 ? 4.040 -5.269 -6.344 1.00 90.94 83 GLY A N 1
ATOM 669 C CA . GLY A 1 83 ? 4.667 -6.291 -7.162 1.00 90.94 83 GLY A CA 1
ATOM 670 C C . GLY A 1 83 ? 4.654 -6.001 -8.648 1.00 90.94 83 GLY A C 1
ATOM 671 O O . GLY A 1 83 ? 4.258 -4.924 -9.101 1.00 90.94 83 GLY A O 1
ATOM 672 N N . MET A 1 84 ? 5.122 -6.972 -9.417 1.00 86.50 84 MET A N 1
ATOM 673 C CA . MET A 1 84 ? 5.194 -6.878 -10.867 1.00 86.50 84 MET A CA 1
ATOM 674 C C . MET A 1 84 ? 3.923 -7.456 -11.480 1.00 86.50 84 MET A C 1
ATOM 676 O O . MET A 1 84 ? 3.511 -8.570 -11.171 1.00 86.50 84 MET A O 1
ATOM 680 N N . ARG A 1 85 ? 3.293 -6.696 -12.375 1.00 80.81 85 ARG A N 1
ATOM 681 C CA . ARG A 1 85 ? 2.070 -7.111 -13.064 1.00 80.81 85 ARG A CA 1
ATOM 682 C C . ARG A 1 85 ? 2.314 -7.232 -14.560 1.00 80.81 85 ARG A C 1
ATOM 684 O O . ARG A 1 85 ? 2.740 -6.270 -15.194 1.00 80.81 85 ARG A O 1
ATOM 691 N N . GLU A 1 86 ? 2.040 -8.412 -15.114 1.00 78.56 86 GLU A N 1
ATOM 692 C CA . GLU A 1 86 ? 2.222 -8.701 -16.546 1.00 78.56 86 GLU A CA 1
ATOM 693 C C . GLU A 1 86 ? 1.212 -7.958 -17.432 1.00 78.56 86 GLU A C 1
ATOM 695 O O . GLU A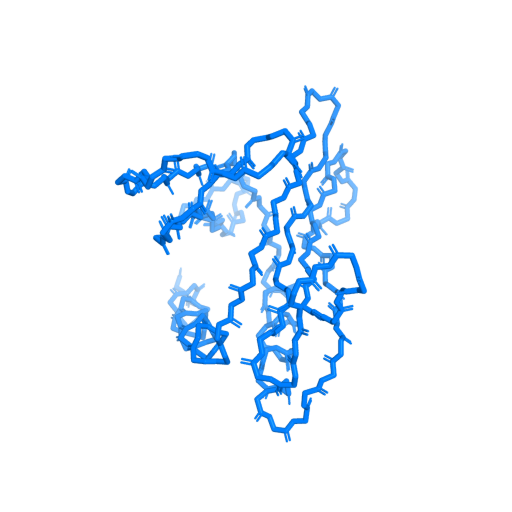 1 86 ? 1.489 -7.668 -18.594 1.00 78.56 86 GLU A O 1
ATOM 700 N N . ASP A 1 87 ? 0.044 -7.630 -16.881 1.00 77.62 87 ASP A N 1
ATOM 701 C CA . ASP A 1 87 ? -1.035 -6.912 -17.560 1.00 77.62 87 ASP A CA 1
ATOM 702 C C . ASP A 1 87 ? -0.861 -5.384 -17.532 1.00 77.62 87 ASP A C 1
ATOM 704 O O . ASP A 1 87 ? -1.653 -4.649 -18.124 1.00 77.62 87 ASP A O 1
ATOM 708 N N . MET A 1 88 ? 0.199 -4.892 -16.887 1.00 77.31 88 MET A N 1
ATOM 709 C CA . MET A 1 88 ? 0.532 -3.476 -16.782 1.00 77.31 88 MET A CA 1
ATOM 710 C C . MET A 1 88 ? 1.932 -3.198 -17.331 1.00 77.31 88 MET A C 1
ATOM 712 O O . MET A 1 88 ? 2.757 -4.089 -17.511 1.00 77.31 88 MET A O 1
ATOM 716 N N . ARG A 1 89 ? 2.246 -1.922 -17.584 1.00 76.69 89 ARG A N 1
ATOM 717 C CA . ARG A 1 89 ? 3.596 -1.493 -17.996 1.00 76.69 89 ARG A CA 1
ATOM 718 C C . ARG A 1 89 ? 4.569 -1.455 -16.808 1.00 76.69 89 ARG A C 1
ATOM 720 O O . ARG A 1 89 ? 5.230 -0.441 -16.583 1.00 76.69 89 ARG A O 1
ATOM 727 N N . CYS A 1 90 ? 4.621 -2.534 -16.034 1.00 81.06 90 CYS A N 1
ATOM 728 C CA . CYS A 1 90 ? 5.549 -2.689 -14.923 1.00 81.06 90 CYS A CA 1
ATOM 729 C C . CYS A 1 90 ? 6.967 -2.976 -15.427 1.00 81.06 90 CYS A C 1
ATOM 731 O O . CYS A 1 90 ? 7.180 -3.536 -16.502 1.00 81.06 90 CYS A O 1
ATOM 733 N N . GLY A 1 91 ? 7.957 -2.576 -14.635 1.00 75.00 91 GLY A N 1
ATOM 734 C CA . GLY A 1 91 ? 9.370 -2.804 -14.921 1.00 75.00 91 GLY A CA 1
ATOM 735 C C . GLY A 1 91 ? 10.197 -2.803 -13.634 1.00 75.00 91 GLY A C 1
ATOM 736 O O . GLY A 1 91 ? 9.678 -2.404 -12.594 1.00 75.00 91 GLY A O 1
ATOM 737 N N . PRO A 1 92 ? 11.484 -3.197 -13.676 1.00 68.75 92 PRO A N 1
ATOM 738 C CA . PRO A 1 92 ? 12.339 -3.315 -12.484 1.00 68.75 92 PRO A CA 1
ATOM 739 C C . PRO A 1 92 ? 12.487 -2.039 -11.634 1.00 68.75 92 PRO A C 1
ATOM 741 O O . PRO A 1 92 ? 12.994 -2.099 -10.522 1.00 68.75 92 PRO A O 1
ATOM 744 N N . GLY A 1 93 ? 12.055 -0.883 -12.145 1.00 80.62 93 GLY A N 1
ATOM 745 C CA . GLY A 1 93 ? 11.986 0.382 -11.408 1.00 80.62 93 GLY A CA 1
ATOM 746 C C . GLY A 1 93 ? 10.598 1.020 -11.415 1.00 80.62 93 GLY A C 1
ATOM 747 O O . GLY A 1 93 ? 10.512 2.224 -11.236 1.00 80.62 93 GLY A O 1
ATOM 748 N N . LYS A 1 94 ? 9.543 0.251 -11.704 1.00 86.75 94 LYS A N 1
ATOM 749 C CA . LYS A 1 94 ? 8.146 0.701 -11.781 1.00 86.75 94 LYS A CA 1
ATOM 750 C C . LYS A 1 94 ? 7.190 -0.415 -11.330 1.00 86.75 94 LYS A C 1
ATOM 752 O O . LYS A 1 94 ? 6.498 -0.990 -12.179 1.00 86.75 94 LYS A O 1
ATOM 757 N N . PRO A 1 95 ? 7.201 -0.797 -10.039 1.00 90.25 95 PRO A N 1
ATOM 758 C CA . PRO A 1 95 ? 6.252 -1.774 -9.513 1.00 90.25 95 PRO A CA 1
ATOM 759 C C . PRO A 1 95 ? 4.811 -1.257 -9.589 1.00 90.25 95 PRO A C 1
ATOM 761 O O . PRO A 1 95 ? 4.556 -0.050 -9.598 1.00 90.25 95 PRO A O 1
ATOM 764 N N . ALA A 1 96 ? 3.862 -2.187 -9.605 1.00 91.19 96 ALA A N 1
ATOM 765 C CA . ALA A 1 96 ? 2.469 -1.894 -9.325 1.00 91.19 96 ALA A CA 1
ATOM 766 C C . ALA A 1 96 ? 2.248 -1.898 -7.810 1.00 91.19 96 ALA A C 1
ATOM 768 O O . ALA A 1 96 ? 2.538 -2.882 -7.136 1.00 91.19 96 ALA A O 1
ATOM 769 N N . PHE A 1 97 ? 1.697 -0.812 -7.289 1.00 90.19 97 PHE A N 1
ATOM 770 C CA . PHE A 1 97 ? 1.067 -0.762 -5.980 1.00 90.19 97 PHE A CA 1
ATOM 771 C C . PHE A 1 97 ? -0.436 -0.973 -6.171 1.00 90.19 97 PHE A C 1
ATOM 773 O O . PHE A 1 97 ? -1.067 -0.214 -6.909 1.00 90.19 97 PHE A O 1
ATOM 780 N N . THR A 1 98 ? -1.010 -1.985 -5.523 1.00 90.19 98 THR A N 1
ATOM 781 C CA . THR A 1 98 ? -2.445 -2.275 -5.587 1.00 90.19 98 THR A CA 1
ATOM 782 C C . THR A 1 98 ? -3.081 -2.244 -4.209 1.00 90.19 98 THR A C 1
ATOM 784 O O . THR A 1 98 ? -2.538 -2.751 -3.232 1.00 90.19 98 THR A O 1
ATOM 787 N N . LEU A 1 99 ? -4.268 -1.657 -4.151 1.00 87.81 99 LEU A N 1
ATOM 788 C CA . LEU A 1 99 ? -5.109 -1.574 -2.979 1.00 87.81 99 LEU A CA 1
ATOM 789 C C . LEU A 1 99 ? -6.425 -2.287 -3.255 1.00 87.81 99 LEU A C 1
ATOM 791 O O . LEU A 1 99 ? -7.190 -1.851 -4.117 1.00 87.81 99 LEU A O 1
ATOM 795 N N . TYR A 1 100 ? -6.710 -3.335 -2.493 1.00 87.38 100 TYR A N 1
ATOM 796 C CA . TYR A 1 100 ? -7.982 -4.041 -2.538 1.00 87.38 100 TYR A CA 1
ATOM 797 C C . TYR A 1 100 ? -8.761 -3.740 -1.272 1.00 87.38 100 TYR A C 1
ATOM 799 O O . TYR A 1 100 ? -8.297 -3.967 -0.159 1.00 87.38 100 TYR A O 1
ATOM 807 N N . TYR A 1 101 ? -9.981 -3.261 -1.443 1.00 83.69 101 TYR A N 1
ATOM 808 C CA . TYR A 1 101 ? -10.949 -3.128 -0.375 1.00 83.69 101 TYR A CA 1
ATOM 809 C C . TYR A 1 101 ? -12.240 -3.805 -0.812 1.00 83.69 101 TYR A C 1
ATOM 811 O O . TYR A 1 101 ? -12.787 -3.507 -1.872 1.00 83.69 101 TYR A O 1
ATOM 819 N N . SER A 1 102 ? -12.763 -4.708 0.002 1.00 82.19 102 SER A N 1
ATOM 820 C CA . SER A 1 102 ? -14.054 -5.335 -0.252 1.00 82.19 102 SER A CA 1
ATOM 821 C C . SER A 1 102 ? -14.845 -5.393 1.036 1.00 82.19 102 SER A C 1
ATOM 823 O O . SER A 1 102 ? -14.305 -5.634 2.101 1.00 82.19 102 SER A O 1
ATOM 825 N N . SER A 1 103 ? -16.142 -5.161 0.947 1.00 77.75 103 SER A N 1
ATOM 826 C CA . SER A 1 103 ? -17.095 -5.244 2.045 1.00 77.75 103 SER A CA 1
ATOM 827 C C . SER A 1 103 ? -18.436 -5.702 1.486 1.00 77.75 103 SER A C 1
ATOM 829 O O . SER A 1 103 ? -18.648 -5.716 0.274 1.00 77.75 103 SER A O 1
ATOM 831 N N . VAL A 1 104 ? -19.399 -5.974 2.366 1.00 74.94 104 VAL A N 1
ATOM 832 C CA . VAL A 1 104 ? -20.773 -6.332 1.967 1.00 74.94 104 VAL A CA 1
ATOM 833 C C . VAL A 1 104 ? -21.426 -5.279 1.052 1.00 74.94 104 VAL A C 1
ATOM 835 O O . VAL A 1 104 ? -22.334 -5.604 0.292 1.00 74.94 104 VAL A O 1
ATOM 838 N N . LYS A 1 105 ? -20.998 -4.011 1.127 1.00 72.62 105 LYS A N 1
ATOM 839 C CA . LYS A 1 105 ? -21.627 -2.897 0.397 1.00 72.62 105 LYS A CA 1
ATOM 840 C C . LYS A 1 105 ? -20.803 -2.373 -0.771 1.00 72.62 105 LYS A C 1
ATOM 842 O O . LYS A 1 105 ? -21.381 -1.836 -1.705 1.00 72.62 105 LYS A O 1
ATOM 847 N N . ASN A 1 106 ? -19.481 -2.480 -0.693 1.00 70.31 106 ASN A N 1
ATOM 848 C CA . ASN A 1 106 ? -18.565 -1.809 -1.606 1.00 70.31 106 ASN A CA 1
ATOM 849 C C . ASN A 1 106 ? -17.370 -2.699 -1.907 1.00 70.31 106 ASN A C 1
ATOM 851 O O . ASN A 1 106 ? -16.806 -3.291 -0.989 1.00 70.31 106 ASN A O 1
ATOM 855 N N . ARG A 1 107 ? -16.941 -2.691 -3.167 1.00 80.25 107 ARG A N 1
ATOM 856 C CA . ARG A 1 107 ? -15.663 -3.236 -3.608 1.00 80.25 107 ARG A CA 1
ATOM 857 C C . ARG A 1 107 ? -14.905 -2.146 -4.352 1.00 80.25 107 ARG A C 1
ATOM 859 O O . ARG A 1 107 ? -15.473 -1.477 -5.211 1.00 80.25 107 ARG A O 1
ATOM 866 N N . VAL A 1 108 ? -13.649 -1.964 -3.986 1.00 80.44 108 VAL A N 1
ATOM 867 C CA . VAL A 1 108 ? -12.728 -0.987 -4.549 1.00 80.44 108 VAL A CA 1
ATOM 868 C C . VAL A 1 108 ? -11.419 -1.707 -4.818 1.00 80.44 108 VAL A C 1
ATOM 870 O O . VAL A 1 108 ? -10.884 -2.389 -3.951 1.00 80.44 108 VAL A O 1
ATOM 873 N N . GLU A 1 109 ? -10.916 -1.546 -6.028 1.00 85.50 109 GLU A N 1
ATOM 874 C CA . GLU A 1 109 ? -9.602 -2.014 -6.434 1.00 85.50 109 GLU A CA 1
ATOM 875 C C . GLU A 1 109 ? -8.926 -0.847 -7.134 1.00 85.50 109 GLU A C 1
ATOM 877 O O . GLU A 1 109 ? -9.510 -0.246 -8.039 1.00 85.50 109 GLU A O 1
ATOM 882 N N . VAL A 1 110 ? -7.741 -0.470 -6.664 1.00 80.62 110 VAL A N 1
ATOM 883 C CA . VAL A 1 110 ? -6.989 0.636 -7.250 1.00 80.62 110 VAL A CA 1
ATOM 884 C C . VAL A 1 110 ? -5.547 0.213 -7.424 1.00 80.62 110 VAL A C 1
ATOM 886 O O . VAL A 1 110 ? -4.900 -0.162 -6.450 1.00 80.62 110 VAL A O 1
ATOM 889 N N . THR A 1 111 ? -5.040 0.315 -8.648 1.00 85.38 111 THR A N 1
ATOM 890 C CA . THR A 1 111 ? -3.651 -0.008 -8.966 1.00 85.38 111 THR A CA 1
ATOM 891 C C . THR A 1 111 ? -2.943 1.197 -9.564 1.00 85.38 111 THR A C 1
ATOM 893 O O . THR A 1 111 ? -3.451 1.839 -10.481 1.00 85.38 111 THR A O 1
ATOM 896 N N . PHE A 1 112 ? -1.739 1.472 -9.071 1.00 83.75 112 PHE A N 1
ATOM 897 C CA . PHE A 1 112 ? -0.850 2.510 -9.575 1.00 83.75 112 PHE A CA 1
ATOM 898 C C . PHE A 1 112 ? 0.487 1.898 -9.959 1.00 83.75 112 PHE A C 1
ATOM 900 O O . PHE A 1 112 ? 1.046 1.107 -9.208 1.00 83.75 112 PHE A O 1
ATOM 907 N N . ILE A 1 113 ? 1.032 2.313 -11.099 1.00 86.31 113 ILE A N 1
ATOM 908 C CA . ILE A 1 113 ? 2.444 2.081 -11.400 1.00 86.31 113 ILE A CA 1
ATOM 909 C C . ILE A 1 113 ? 3.215 3.207 -10.721 1.00 86.31 113 ILE A C 1
ATOM 911 O O . ILE A 1 113 ? 3.009 4.373 -11.056 1.00 86.31 113 ILE A O 1
ATOM 915 N N . VAL A 1 114 ? 4.064 2.868 -9.757 1.00 85.00 114 VAL A N 1
ATOM 916 C CA . VAL A 1 114 ? 4.755 3.851 -8.915 1.00 85.00 114 VAL A CA 1
ATOM 917 C C . VAL A 1 114 ? 6.260 3.759 -9.093 1.00 85.00 114 VAL A C 1
ATOM 919 O O . VAL A 1 114 ? 6.794 2.687 -9.366 1.00 85.00 114 VAL A O 1
ATOM 922 N N . ASP A 1 115 ? 6.959 4.877 -8.919 1.00 87.50 115 ASP A N 1
ATOM 923 C CA . ASP A 1 115 ? 8.416 4.861 -8.816 1.00 87.50 115 ASP A CA 1
ATOM 924 C C . ASP A 1 115 ? 8.845 4.381 -7.408 1.00 87.50 115 ASP A C 1
ATOM 926 O O . ASP A 1 115 ? 8.140 4.634 -6.423 1.00 87.50 115 ASP A O 1
ATOM 930 N N . PRO A 1 116 ? 10.019 3.733 -7.262 1.00 88.06 116 PRO A N 1
ATOM 931 C CA . PRO A 1 116 ? 10.567 3.284 -5.978 1.00 88.06 116 PRO A CA 1
ATOM 932 C C . PRO A 1 116 ? 10.583 4.363 -4.888 1.00 88.06 116 PRO A C 1
ATOM 934 O O . PRO A 1 116 ? 10.366 4.067 -3.711 1.00 88.06 116 PRO A O 1
ATOM 937 N N . SER A 1 117 ? 10.787 5.625 -5.281 1.00 88.69 117 SER A N 1
ATOM 938 C CA . SER A 1 117 ? 10.767 6.776 -4.375 1.00 88.69 117 SER A CA 1
ATOM 939 C C . SER A 1 117 ? 9.413 6.983 -3.698 1.00 88.69 117 SER A C 1
ATOM 941 O O . SER A 1 117 ? 9.384 7.418 -2.552 1.00 88.69 117 SER A O 1
ATOM 943 N N . CYS A 1 118 ? 8.300 6.636 -4.352 1.00 87.88 118 CYS A N 1
ATOM 944 C CA . CYS A 1 118 ? 6.969 6.723 -3.751 1.00 87.88 118 CYS A CA 1
ATOM 945 C C . CYS A 1 118 ? 6.811 5.713 -2.608 1.00 87.88 118 CYS A C 1
ATOM 947 O O . CYS A 1 118 ? 6.276 6.046 -1.553 1.00 87.88 118 CYS A O 1
ATOM 949 N N . LEU A 1 119 ? 7.323 4.490 -2.787 1.00 90.00 119 LEU A N 1
ATOM 950 C CA . LEU A 1 119 ? 7.313 3.464 -1.739 1.00 90.00 119 LEU A CA 1
ATOM 951 C C . LEU A 1 119 ? 8.216 3.853 -0.558 1.00 90.00 119 LEU A C 1
ATOM 953 O O . LEU A 1 119 ? 7.888 3.568 0.592 1.00 90.00 119 LEU A O 1
ATOM 957 N N . GLN A 1 120 ? 9.330 4.536 -0.835 1.00 91.06 120 GLN A N 1
ATOM 958 C CA . GLN A 1 120 ? 10.232 5.062 0.189 1.00 91.06 120 GLN A CA 1
ATOM 959 C C . GLN A 1 120 ? 9.572 6.189 0.995 1.00 91.06 120 GLN A C 1
ATOM 961 O O . GLN A 1 120 ? 9.562 6.138 2.224 1.00 91.06 120 GLN A O 1
ATOM 966 N N . GLU A 1 121 ? 8.980 7.177 0.318 1.00 90.12 121 GLU A N 1
ATOM 967 C CA . GLU A 1 121 ? 8.259 8.282 0.963 1.00 90.12 121 GLU A CA 1
ATOM 968 C C . GLU A 1 121 ? 7.101 7.769 1.823 1.00 90.12 121 GLU A C 1
ATOM 970 O O . GLU A 1 121 ? 6.864 8.254 2.936 1.00 90.12 121 GLU A O 1
ATOM 975 N N . TRP A 1 122 ? 6.406 6.743 1.335 1.00 89.12 122 TRP A N 1
ATOM 976 C CA . TRP A 1 122 ? 5.351 6.097 2.090 1.00 89.12 122 TRP A CA 1
ATOM 977 C C . TRP A 1 122 ? 5.884 5.408 3.350 1.00 89.12 122 TRP A C 1
ATOM 979 O O . TRP A 1 122 ? 5.345 5.647 4.432 1.00 89.12 122 TRP A O 1
ATOM 989 N N . ALA A 1 123 ? 6.970 4.636 3.249 1.00 92.44 123 ALA A N 1
ATOM 990 C CA . ALA A 1 123 ? 7.618 4.019 4.408 1.00 92.44 123 ALA A CA 1
ATOM 991 C C . ALA A 1 123 ? 8.037 5.067 5.455 1.00 92.44 123 ALA A C 1
ATOM 993 O O . ALA A 1 123 ? 7.758 4.902 6.642 1.00 92.44 123 ALA A O 1
ATOM 994 N N . ASP A 1 124 ? 8.642 6.175 5.018 1.00 92.19 124 ASP A N 1
ATOM 995 C CA . ASP A 1 124 ? 9.073 7.269 5.899 1.00 92.19 124 ASP A CA 1
ATOM 996 C C . ASP A 1 124 ? 7.888 7.962 6.586 1.00 92.19 124 ASP A C 1
ATOM 998 O O . ASP A 1 124 ? 7.959 8.343 7.758 1.00 92.19 124 ASP A O 1
ATOM 1002 N N . THR A 1 125 ? 6.781 8.138 5.865 1.00 88.62 125 THR A N 1
ATOM 1003 C CA . THR A 1 125 ? 5.550 8.725 6.408 1.00 88.62 125 THR A CA 1
ATOM 1004 C C . THR A 1 125 ? 4.888 7.787 7.411 1.00 88.62 125 THR A C 1
ATOM 1006 O O . THR A 1 125 ? 4.453 8.229 8.476 1.00 88.62 125 THR A O 1
ATOM 1009 N N . LEU A 1 126 ? 4.850 6.491 7.102 1.00 89.38 126 LEU A N 1
ATOM 1010 C CA . LEU A 1 126 ? 4.269 5.474 7.965 1.00 89.38 126 LEU A CA 1
ATOM 1011 C C . LEU A 1 126 ? 5.064 5.317 9.267 1.00 89.38 126 LEU A C 1
ATOM 1013 O O . LEU A 1 126 ? 4.474 5.302 10.344 1.00 89.38 126 LEU A O 1
ATOM 1017 N N . GLU A 1 127 ? 6.393 5.285 9.191 1.00 92.50 127 GLU A N 1
ATOM 1018 C CA . GLU A 1 127 ? 7.267 5.237 10.368 1.00 92.50 127 GLU A CA 1
ATOM 1019 C C . GLU A 1 127 ? 7.021 6.428 11.309 1.00 92.50 127 GLU A C 1
ATOM 1021 O O . GLU A 1 127 ? 6.838 6.252 12.517 1.00 92.50 127 GLU A O 1
ATOM 1026 N N . LYS A 1 128 ? 6.922 7.645 10.755 1.00 88.75 128 LYS A N 1
ATOM 1027 C CA . LYS A 1 128 ? 6.573 8.848 11.530 1.00 88.75 128 LYS A CA 1
ATOM 1028 C C . LYS A 1 128 ? 5.188 8.730 12.162 1.00 88.75 128 LYS A C 1
ATOM 1030 O O . LYS A 1 128 ? 5.028 9.057 13.337 1.00 88.75 128 LYS A O 1
ATOM 1035 N N . ALA A 1 129 ? 4.193 8.254 11.412 1.00 83.75 129 ALA A N 1
ATOM 1036 C CA . ALA A 1 129 ? 2.841 8.074 11.926 1.00 83.75 129 ALA A CA 1
ATOM 1037 C C . ALA A 1 129 ? 2.816 7.072 13.095 1.00 83.75 129 ALA A C 1
ATOM 1039 O O . ALA A 1 129 ? 2.259 7.376 14.149 1.00 83.75 129 ALA A O 1
ATOM 1040 N N . LEU A 1 130 ? 3.492 5.928 12.971 1.00 85.19 130 LEU A N 1
ATOM 1041 C CA . LEU A 1 130 ? 3.553 4.902 14.019 1.00 85.19 130 LEU A CA 1
ATOM 1042 C C . LEU A 1 130 ? 4.277 5.377 15.283 1.00 85.19 130 LEU A C 1
ATOM 1044 O O . LEU A 1 130 ? 3.871 5.019 16.392 1.00 85.19 130 LEU A O 1
ATOM 1048 N N . ALA A 1 131 ? 5.286 6.240 15.141 1.00 86.12 131 ALA A N 1
ATOM 1049 C CA . ALA A 1 131 ? 5.937 6.889 16.276 1.00 86.12 131 ALA A CA 1
ATOM 1050 C C . ALA A 1 131 ? 4.990 7.840 17.036 1.00 86.12 131 ALA A C 1
ATOM 1052 O O . ALA A 1 131 ? 5.071 7.942 18.259 1.00 86.12 131 ALA A O 1
ATOM 1053 N N . THR A 1 132 ? 4.060 8.507 16.339 1.00 78.62 132 THR A N 1
ATOM 1054 C CA . THR A 1 132 ? 3.092 9.430 16.967 1.00 78.62 132 THR A CA 1
ATOM 1055 C C . THR A 1 132 ? 1.917 8.739 17.660 1.00 78.62 132 THR A C 1
ATOM 1057 O O . THR A 1 132 ? 1.300 9.331 18.537 1.00 78.62 132 THR A O 1
ATOM 1060 N N . VAL A 1 133 ? 1.621 7.479 17.327 1.00 66.19 133 VAL A N 1
ATOM 1061 C CA . VAL A 1 133 ? 0.518 6.701 17.931 1.00 66.19 133 VAL A CA 1
ATOM 1062 C C . VAL A 1 133 ? 0.895 6.135 19.322 1.00 66.19 133 VAL A C 1
ATOM 1064 O O . VAL A 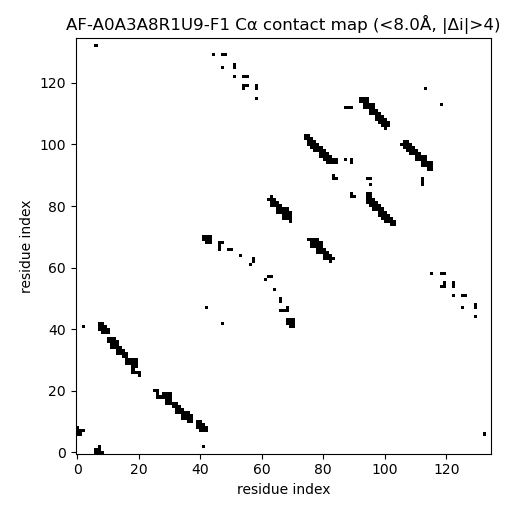1 133 ? 0.131 5.394 19.930 1.00 66.19 133 VAL A O 1
ATOM 1067 N N . VAL A 1 134 ? 2.057 6.507 19.877 1.00 49.81 134 VAL A N 1
ATOM 1068 C CA . VAL A 1 134 ? 2.570 6.068 21.197 1.00 49.81 134 VAL A CA 1
ATOM 1069 C C . VAL A 1 134 ? 2.112 6.982 22.363 1.00 49.81 134 VAL A C 1
ATOM 1071 O O . VAL A 1 134 ? 2.697 6.944 23.441 1.00 49.81 134 VAL A O 1
ATOM 1074 N N . SER A 1 135 ? 1.061 7.798 22.200 1.00 41.78 135 SER A N 1
ATOM 1075 C CA . SER A 1 135 ? 0.532 8.684 23.264 1.00 41.78 135 SER A CA 1
ATOM 1076 C C . SER A 1 135 ? -0.921 8.414 23.648 1.00 41.78 135 SER A C 1
ATOM 1078 O O . SER A 1 135 ? -1.783 8.468 22.736 1.00 41.78 135 SER A O 1
#

Mean predicted aligned error: 9.75 Å

Nearest PDB structures (foldseek):
  2gje-assembly1_A  TM=5.090E-01  e=5.719E-02  Trypanosoma brucei brucei TREU927
  6saz-assembly1_B  TM=3.734E-01  e=3.819E+00  Homo sapiens

Radius of gyration: 15.53 Å; Cα contacts (8 Å, |Δi|>4): 201; chains: 1; bounding box: 39×28×47 Å

Secondary structure (DSSP, 8-state):
-EETTEE----EEEE--S---SSSSPP-S--S-EEEE-------HHHHHHHHHHHHHHHHS---EEEE-PPTT-SEEEEEEEE--TTTT-BTTBPEEEEEEEESS-EEEEEEE--HHHHHHHHHHHHHHHHHTT-

Sequence (135 aa):
MRIREEPCLVLELRSKGDAFNRDGSPPDEVMEDYAFQLFQVVVSRDRMDELLGHLRRWQTAPEDFSVDLEPEGHAATFTMEVGMREDMRCGPGKPAFTLYYSSVKNRVEVTFIVDPSCLQEWADTLEKALATVVS